Protein AF-A0A357NCH7-F1 (afdb_monomer_lite)

pLDDT: mean 93.64, std 6.01, range [51.62, 97.94]

Radius of gyration: 16.96 Å; chains: 1; bounding box: 42×22×46 Å

Secondary structure (DSSP, 8-state):
-----HHHHHHHHHHHHHHHHTS-HHHHHHHHHHHHHHHHHHHHHHHHHHTTHHHHHHHHHHHHHHHHHTHHHHHHHHHHT---HHHHHHH--

Foldseek 3Di:
DDDDDPVVVLVVLQVVQVVVVPDDPVLLVVLAVLLVVLLVVLQVVLVVQLPPCCVPPNDVVNNVRSVVSNCRSVVVCVVVVGDDPVSNVVRHD

Sequence (93 aa):
MGLNSPAQMVCIACNGGKAKGNLSVIQLFLRGIMAGIYIAVGAGFCTIVKTGTATFLGAGINNLLGAAVFPIGLIAIVLTGMELFTGNAMLLP

Structure (mmCIF, N/CA/C/O backbone):
data_AF-A0A357NCH7-F1
#
_entry.id   AF-A0A357NCH7-F1
#
loop_
_atom_site.group_PDB
_atom_site.id
_atom_site.type_symbol
_atom_site.label_atom_id
_atom_site.label_alt_id
_atom_site.label_comp_id
_atom_site.label_asym_id
_atom_site.label_entity_id
_atom_site.label_seq_id
_atom_site.pdbx_PDB_ins_code
_atom_site.Cartn_x
_atom_site.Cartn_y
_atom_site.Cartn_z
_atom_site.occupancy
_atom_site.B_iso_or_equiv
_atom_site.auth_seq_id
_atom_site.auth_comp_id
_atom_site.auth_asym_id
_atom_site.auth_atom_id
_atom_site.pdbx_PDB_model_num
ATOM 1 N N . MET A 1 1 ? 5.308 15.203 15.502 1.00 51.62 1 MET A N 1
ATOM 2 C CA . MET A 1 1 ? 4.848 13.827 15.784 1.00 51.62 1 MET A CA 1
ATOM 3 C C . MET A 1 1 ? 6.069 13.057 16.261 1.00 51.62 1 MET A C 1
ATOM 5 O O . MET A 1 1 ? 6.954 12.808 15.457 1.00 51.62 1 MET A O 1
ATOM 9 N N . GLY A 1 2 ? 6.215 12.880 17.576 1.00 76.00 2 GLY A N 1
ATOM 10 C CA . GLY A 1 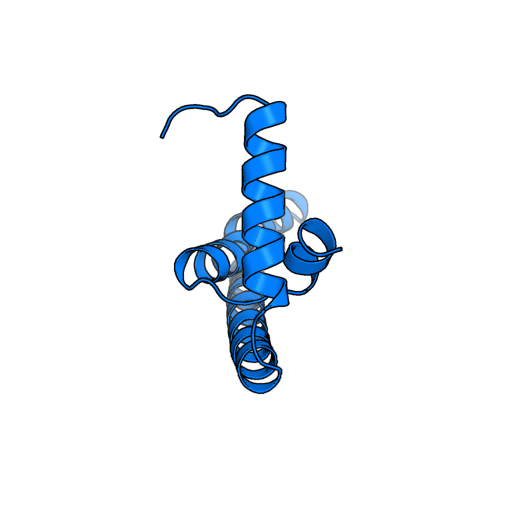2 ? 7.392 12.223 18.155 1.00 76.00 2 GLY A CA 1
ATOM 11 C C . GLY A 1 2 ? 7.366 10.717 17.904 1.00 76.00 2 GLY A C 1
ATOM 12 O O . GLY A 1 2 ? 6.302 10.152 17.653 1.00 76.00 2 GLY A O 1
ATOM 13 N N . LEU A 1 3 ? 8.532 10.075 17.966 1.00 84.56 3 LEU A N 1
ATOM 14 C CA . LEU A 1 3 ? 8.622 8.618 17.984 1.00 84.56 3 LEU A CA 1
ATOM 15 C C . LEU A 1 3 ? 7.866 8.106 19.217 1.00 84.56 3 LEU A C 1
ATOM 17 O O . LEU A 1 3 ? 8.264 8.375 20.348 1.00 84.56 3 LEU A O 1
ATOM 21 N N . ASN A 1 4 ? 6.751 7.414 18.994 1.00 90.88 4 ASN A N 1
ATOM 22 C CA . ASN A 1 4 ? 5.973 6.804 20.066 1.00 90.88 4 ASN A CA 1
ATOM 23 C C . ASN A 1 4 ? 6.724 5.587 20.613 1.00 90.88 4 ASN A C 1
ATOM 25 O O . ASN A 1 4 ? 7.347 4.841 19.853 1.00 90.88 4 ASN A O 1
ATOM 29 N N . SER A 1 5 ? 6.625 5.347 21.921 1.00 95.19 5 SER A N 1
ATOM 30 C CA . SER A 1 5 ? 7.154 4.113 22.503 1.00 95.19 5 SER A CA 1
ATOM 31 C C . SER A 1 5 ? 6.418 2.892 21.928 1.00 95.19 5 SER A C 1
ATOM 33 O O . SER A 1 5 ? 5.259 3.014 21.514 1.00 95.19 5 SER A O 1
ATOM 35 N N . PRO A 1 6 ? 7.030 1.692 21.929 1.00 93.38 6 PRO A N 1
ATOM 36 C CA . PRO A 1 6 ? 6.350 0.479 21.475 1.00 93.38 6 PRO A CA 1
ATOM 37 C C . PRO A 1 6 ? 4.987 0.266 22.152 1.00 93.38 6 PRO A C 1
ATOM 39 O O . PRO A 1 6 ? 4.008 -0.056 21.484 1.00 93.38 6 PRO A O 1
ATOM 42 N N . ALA A 1 7 ? 4.887 0.551 23.455 1.00 93.50 7 ALA A N 1
ATOM 43 C CA . ALA A 1 7 ? 3.630 0.472 24.199 1.00 93.50 7 ALA A CA 1
ATOM 44 C C . ALA A 1 7 ? 2.570 1.467 23.6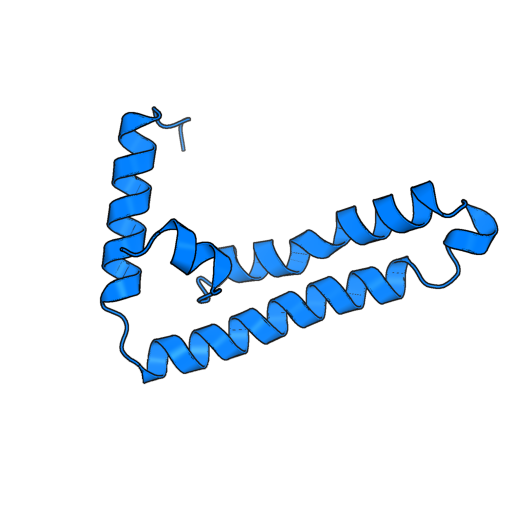84 1.00 93.50 7 ALA A C 1
ATOM 46 O O . ALA A 1 7 ? 1.399 1.117 23.536 1.00 93.50 7 ALA A O 1
ATOM 47 N N . GLN A 1 8 ? 2.974 2.699 23.362 1.00 94.62 8 GLN A N 1
ATOM 48 C CA . GLN A 1 8 ? 2.077 3.701 22.781 1.00 94.62 8 GLN A CA 1
ATOM 49 C C . GLN A 1 8 ? 1.642 3.318 21.359 1.00 94.62 8 GLN A C 1
ATOM 51 O O . GLN A 1 8 ? 0.471 3.482 21.021 1.00 94.62 8 GLN A O 1
ATOM 56 N N . MET A 1 9 ? 2.543 2.760 20.543 1.00 93.62 9 MET A N 1
ATOM 57 C CA . MET A 1 9 ? 2.224 2.312 19.183 1.00 93.62 9 MET A CA 1
ATOM 58 C C . MET A 1 9 ? 1.177 1.202 19.161 1.00 93.62 9 MET A C 1
ATOM 60 O O . MET A 1 9 ? 0.274 1.252 18.330 1.00 93.62 9 MET A O 1
ATOM 64 N N . VAL A 1 10 ? 1.248 0.247 20.092 1.00 93.12 10 VAL A N 1
ATOM 65 C CA . VAL A 1 10 ? 0.219 -0.796 20.230 1.00 93.12 10 VAL A CA 1
ATOM 66 C C . VAL A 1 10 ? -1.144 -0.176 20.538 1.00 93.12 10 VAL A C 1
ATOM 68 O O . VAL A 1 10 ? -2.138 -0.536 19.914 1.00 93.12 10 VAL A O 1
ATOM 71 N N . CYS A 1 11 ? -1.204 0.808 21.440 1.00 92.50 11 CYS A N 1
ATOM 72 C CA . CYS A 1 11 ? -2.453 1.504 21.754 1.00 92.50 11 CYS A CA 1
ATOM 73 C C . CYS A 1 11 ? -3.029 2.237 20.527 1.00 92.50 11 CYS A C 1
ATOM 75 O O . CYS A 1 11 ? -4.220 2.127 20.233 1.00 92.50 11 CYS A O 1
ATOM 77 N N . ILE A 1 12 ? -2.176 2.927 19.762 1.00 93.44 12 ILE A N 1
ATOM 78 C CA . ILE A 1 12 ? -2.564 3.605 18.517 1.00 93.44 12 ILE A CA 1
ATOM 79 C C . ILE A 1 12 ? -3.083 2.596 17.483 1.00 93.44 12 ILE A C 1
ATOM 81 O O . ILE A 1 12 ? -4.136 2.824 16.888 1.00 93.44 12 ILE A O 1
ATOM 85 N N . ALA A 1 13 ? -2.386 1.471 17.301 1.00 93.31 13 ALA A N 1
ATOM 86 C CA . ALA A 1 13 ? -2.785 0.406 16.387 1.00 93.31 13 ALA A CA 1
ATOM 87 C C . ALA A 1 13 ? -4.147 -0.193 16.773 1.00 93.31 13 ALA A C 1
ATOM 89 O O . ALA A 1 13 ? -5.035 -0.269 15.927 1.00 93.31 13 ALA A O 1
ATOM 90 N N . CYS A 1 14 ? -4.359 -0.512 18.054 1.00 93.00 14 CYS A N 1
ATOM 91 C CA . CYS A 1 14 ? -5.641 -1.002 18.568 1.00 93.00 14 CYS A CA 1
ATOM 92 C C . CYS A 1 14 ? -6.783 -0.003 18.345 1.00 93.00 14 CYS A C 1
ATOM 94 O O . CYS A 1 14 ? -7.886 -0.396 17.970 1.00 93.00 14 CYS A O 1
ATOM 96 N N . ASN A 1 15 ? -6.542 1.293 18.559 1.00 93.62 15 ASN A N 1
ATOM 97 C CA . ASN A 1 15 ? -7.552 2.323 18.312 1.00 93.62 15 ASN A CA 1
ATOM 98 C C . ASN A 1 15 ? -7.881 2.446 16.815 1.00 93.62 15 ASN A C 1
ATOM 100 O O . ASN A 1 15 ? -9.053 2.567 16.457 1.00 93.62 15 ASN A O 1
ATOM 104 N N . GLY A 1 16 ? -6.872 2.341 15.944 1.00 92.75 16 GLY A N 1
ATOM 105 C CA . GLY A 1 16 ? -7.063 2.267 14.494 1.00 92.75 16 GLY A CA 1
ATOM 106 C C . GLY A 1 16 ? -7.871 1.036 14.070 1.00 92.75 16 GLY A C 1
ATOM 107 O O . GLY A 1 16 ? -8.804 1.157 13.279 1.00 92.75 16 GLY A O 1
ATOM 108 N N . GLY A 1 17 ? -7.575 -0.127 14.655 1.00 93.25 17 GLY A N 1
ATOM 109 C CA . GLY A 1 17 ? -8.337 -1.362 14.476 1.00 93.25 17 GLY A CA 1
ATOM 110 C C . GLY A 1 17 ? -9.800 -1.210 14.881 1.00 93.25 17 GLY A C 1
ATOM 111 O O . GLY A 1 17 ? -10.695 -1.459 14.080 1.00 93.25 17 GLY A O 1
ATOM 112 N N . LYS A 1 18 ? -10.072 -0.701 16.088 1.00 94.75 18 LYS A N 1
ATOM 113 C CA . LYS A 1 18 ? -11.444 -0.435 16.556 1.00 94.75 18 LYS A CA 1
ATOM 114 C C . LYS A 1 18 ? -12.217 0.482 15.606 1.00 94.75 18 LYS A C 1
ATOM 116 O O . LYS A 1 18 ? -13.386 0.225 15.339 1.00 94.75 18 LYS A O 1
ATOM 121 N N . ALA A 1 19 ? -11.590 1.539 15.087 1.00 92.19 19 ALA A N 1
ATOM 122 C CA . ALA A 1 19 ? -12.242 2.439 14.135 1.00 92.19 19 ALA A CA 1
ATOM 123 C C . ALA A 1 19 ? -12.610 1.718 12.827 1.00 92.19 19 ALA A C 1
ATOM 125 O O . ALA A 1 19 ? -13.734 1.849 12.346 1.00 92.19 19 ALA A O 1
ATOM 126 N N . LYS A 1 20 ? -11.693 0.905 12.292 1.00 91.69 20 LYS A N 1
ATOM 127 C CA . LYS A 1 20 ? -11.914 0.100 11.082 1.00 91.69 20 LYS A CA 1
ATOM 128 C C . LYS A 1 20 ? -12.991 -0.972 11.272 1.00 91.69 20 LYS A C 1
ATOM 130 O O . LYS A 1 20 ? -13.801 -1.180 10.375 1.00 91.69 20 LYS A O 1
ATOM 135 N N . GLY A 1 21 ? -13.043 -1.606 12.444 1.00 93.00 21 GLY A N 1
ATOM 136 C CA . GLY A 1 21 ? -14.008 -2.665 12.763 1.00 93.00 21 GLY A CA 1
ATOM 137 C C . GLY A 1 21 ? -15.453 -2.176 12.894 1.00 93.00 21 GLY A C 1
ATOM 138 O O . GLY A 1 21 ? -16.376 -2.976 12.804 1.00 93.00 21 GLY A O 1
ATOM 139 N N . ASN A 1 22 ? -15.655 -0.867 13.067 1.00 94.12 22 ASN A N 1
ATOM 140 C CA . ASN A 1 22 ? -16.977 -0.239 13.142 1.00 94.12 22 ASN A CA 1
ATOM 141 C C . ASN A 1 22 ? -17.478 0.306 11.791 1.00 94.12 22 ASN A C 1
ATOM 143 O O . ASN A 1 22 ? -18.551 0.908 11.734 1.00 94.12 22 ASN A O 1
ATOM 147 N N . LEU A 1 23 ? -16.718 0.141 10.702 1.00 93.69 23 LEU A N 1
ATOM 148 C CA . LEU A 1 23 ? -17.161 0.552 9.370 1.00 93.69 23 LEU A CA 1
ATOM 149 C C . LEU A 1 23 ? -18.339 -0.313 8.901 1.00 93.69 23 LEU A C 1
ATOM 151 O O . LEU A 1 23 ? -18.367 -1.525 9.114 1.00 93.69 23 LEU A O 1
ATOM 155 N N . SER A 1 24 ? -19.300 0.297 8.204 1.00 96.56 24 SER A N 1
ATOM 156 C CA . SER A 1 24 ? -20.388 -0.469 7.590 1.00 96.56 24 SER A CA 1
ATOM 157 C C . SER A 1 24 ? -19.874 -1.312 6.418 1.00 96.56 24 SER A C 1
ATOM 159 O O . SER A 1 24 ? -18.890 -0.962 5.762 1.00 96.56 24 SER A O 1
ATOM 161 N N . VAL A 1 25 ? -20.575 -2.403 6.095 1.00 94.62 25 VAL A N 1
ATOM 162 C CA . VAL A 1 25 ? -20.198 -3.307 4.990 1.00 94.62 25 VAL A CA 1
ATOM 163 C C . VAL A 1 25 ? -20.053 -2.556 3.660 1.00 94.62 25 VAL A C 1
ATOM 165 O O . VAL A 1 25 ? -19.116 -2.802 2.906 1.00 94.62 25 VAL A O 1
ATOM 168 N N . ILE A 1 26 ? -20.935 -1.589 3.391 1.00 96.19 26 ILE A N 1
ATOM 169 C CA . ILE A 1 26 ? -20.895 -0.771 2.169 1.00 96.19 26 ILE A CA 1
ATOM 170 C C . ILE A 1 26 ? -19.644 0.118 2.143 1.00 96.19 26 ILE A C 1
ATOM 172 O O . ILE A 1 26 ? -18.989 0.237 1.107 1.00 96.19 26 ILE A O 1
ATOM 176 N N . GLN A 1 27 ? -19.279 0.722 3.279 1.00 95.06 27 GLN A N 1
ATOM 177 C CA . GLN A 1 27 ? -18.066 1.537 3.381 1.00 95.06 27 GLN A CA 1
ATOM 178 C C . GLN A 1 27 ? -16.812 0.686 3.188 1.00 95.06 27 GLN A C 1
ATOM 180 O O . GLN A 1 27 ? -15.931 1.083 2.429 1.00 95.06 27 GLN A O 1
ATOM 185 N N . LEU A 1 28 ? -16.747 -0.485 3.827 1.00 94.56 28 LEU A N 1
ATOM 186 C CA . LEU A 1 28 ? -15.655 -1.446 3.657 1.00 94.56 28 LEU A CA 1
ATOM 187 C C . LEU A 1 28 ? -15.511 -1.886 2.199 1.00 94.56 28 LEU A C 1
ATOM 189 O O . LEU A 1 28 ? -14.403 -1.886 1.672 1.00 94.56 28 LEU A O 1
ATOM 193 N N . PHE A 1 29 ? -16.621 -2.193 1.527 1.00 96.19 29 PHE A N 1
ATOM 194 C CA . PHE A 1 29 ? -16.617 -2.616 0.130 1.00 96.19 29 PHE A CA 1
ATOM 195 C C . PHE A 1 29 ? -16.083 -1.525 -0.810 1.00 96.19 29 PHE A C 1
ATOM 197 O O . PHE A 1 29 ? -15.154 -1.769 -1.581 1.00 96.19 29 PHE A O 1
ATOM 204 N N . LEU A 1 30 ? -16.608 -0.298 -0.710 1.00 96.88 30 LEU A N 1
ATOM 205 C CA . LEU A 1 30 ? -16.164 0.823 -1.547 1.00 96.88 30 LEU A CA 1
ATOM 206 C C . LEU A 1 30 ? -14.702 1.196 -1.277 1.00 96.88 30 LEU A C 1
ATOM 208 O O . LEU A 1 30 ? -13.926 1.391 -2.214 1.00 96.88 30 LEU A O 1
ATOM 212 N N . ARG A 1 31 ? -14.304 1.248 -0.001 1.00 96.75 31 ARG A N 1
ATOM 213 C CA . ARG A 1 31 ? -12.920 1.525 0.404 1.00 96.75 31 ARG A CA 1
ATOM 214 C C . ARG A 1 31 ? -11.965 0.418 -0.050 1.00 96.75 31 ARG A C 1
ATOM 216 O O . ARG A 1 31 ? -10.841 0.729 -0.434 1.00 96.75 31 ARG A O 1
ATOM 223 N N . GLY A 1 32 ? -12.416 -0.836 -0.059 1.00 96.56 32 GLY A N 1
ATOM 224 C CA . GLY A 1 32 ? -11.672 -1.983 -0.579 1.00 96.56 32 GLY A CA 1
ATOM 225 C C . GLY A 1 32 ? -11.435 -1.908 -2.087 1.00 96.56 32 GLY A C 1
ATOM 226 O O . GLY A 1 32 ? -10.309 -2.109 -2.542 1.00 96.56 32 GLY A O 1
ATOM 227 N N . ILE A 1 33 ? -12.457 -1.537 -2.868 1.00 97.88 33 ILE A N 1
ATOM 228 C CA . ILE A 1 33 ? -12.309 -1.322 -4.318 1.00 97.88 33 ILE A CA 1
ATOM 229 C C . ILE A 1 33 ? -11.307 -0.197 -4.591 1.00 97.88 33 ILE A C 1
ATOM 231 O O . ILE A 1 33 ? -10.390 -0.373 -5.392 1.00 97.88 33 ILE A O 1
ATOM 235 N N . MET A 1 34 ? -11.441 0.942 -3.905 1.00 97.44 34 MET A N 1
ATOM 236 C CA . MET A 1 34 ? -10.512 2.068 -4.056 1.00 97.44 34 MET A CA 1
ATOM 237 C C . MET A 1 34 ? -9.074 1.681 -3.692 1.00 97.44 34 MET A C 1
ATOM 239 O O . MET A 1 34 ? -8.148 2.008 -4.434 1.00 97.44 34 MET A O 1
ATOM 243 N N . ALA A 1 35 ? -8.877 0.928 -2.604 1.00 97.50 35 ALA A N 1
ATOM 244 C CA . ALA A 1 35 ? -7.563 0.398 -2.249 1.00 97.50 35 ALA A CA 1
ATOM 245 C C . ALA A 1 35 ? -6.988 -0.494 -3.361 1.00 97.50 35 ALA A C 1
ATOM 247 O O . ALA A 1 35 ? -5.819 -0.350 -3.718 1.00 97.50 35 ALA A O 1
ATOM 248 N N . GLY A 1 36 ? -7.808 -1.364 -3.958 1.00 97.50 36 GLY A N 1
ATOM 249 C CA . GLY A 1 36 ? -7.411 -2.196 -5.096 1.00 97.50 36 GLY A CA 1
ATOM 250 C C . GLY A 1 36 ? -6.946 -1.377 -6.302 1.00 97.50 36 GLY A C 1
ATOM 251 O O . GLY A 1 36 ? -5.903 -1.681 -6.881 1.00 97.50 36 GLY A O 1
ATOM 252 N N . ILE A 1 37 ? -7.657 -0.296 -6.638 1.00 97.94 37 ILE A N 1
ATOM 253 C CA . ILE A 1 37 ? -7.264 0.620 -7.720 1.00 97.94 37 ILE A CA 1
ATOM 254 C C . ILE A 1 37 ? -5.899 1.252 -7.428 1.00 97.94 37 ILE A C 1
ATOM 256 O O . ILE A 1 37 ? -5.036 1.278 -8.303 1.00 97.94 37 ILE A O 1
ATOM 260 N N . TYR A 1 38 ? -5.653 1.714 -6.201 1.00 97.62 38 TYR A N 1
ATOM 261 C CA . TYR A 1 38 ? -4.364 2.315 -5.846 1.00 97.62 38 TYR A CA 1
ATOM 262 C C . TYR A 1 38 ? -3.202 1.317 -5.890 1.00 97.62 38 TYR A C 1
ATOM 264 O O . TYR A 1 38 ? -2.123 1.660 -6.379 1.00 97.62 38 TYR A O 1
ATOM 272 N N . ILE A 1 39 ? -3.414 0.067 -5.464 1.00 97.81 39 ILE A N 1
ATOM 273 C CA . ILE A 1 39 ? -2.407 -0.991 -5.640 1.00 97.81 39 ILE A CA 1
ATOM 274 C C . ILE A 1 39 ? -2.167 -1.281 -7.124 1.00 97.81 39 ILE A C 1
ATOM 276 O O . ILE A 1 39 ? -1.012 -1.409 -7.532 1.00 97.81 39 ILE A O 1
ATOM 280 N N . ALA A 1 40 ? -3.220 -1.336 -7.944 1.00 97.69 40 ALA A N 1
ATOM 281 C CA . ALA A 1 40 ? -3.093 -1.551 -9.383 1.00 97.69 40 ALA A CA 1
ATOM 282 C C . ALA A 1 40 ? -2.290 -0.431 -10.063 1.00 97.69 40 ALA A C 1
ATOM 284 O O . ALA A 1 40 ? -1.460 -0.714 -10.921 1.00 97.69 40 ALA A O 1
ATOM 285 N N . VAL A 1 41 ? -2.463 0.823 -9.635 1.00 96.75 41 VAL A N 1
ATOM 286 C CA . VAL A 1 41 ? -1.648 1.957 -10.100 1.00 96.75 41 VAL A CA 1
ATOM 287 C C . VAL A 1 41 ? -0.171 1.773 -9.727 1.00 96.75 41 VAL A C 1
ATOM 289 O O . VAL A 1 41 ? 0.695 1.896 -10.592 1.00 96.75 41 VAL A O 1
ATOM 292 N N . GLY A 1 42 ? 0.135 1.415 -8.474 1.00 96.25 42 GLY A N 1
ATOM 293 C CA . GLY A 1 42 ? 1.512 1.129 -8.043 1.00 96.25 42 GLY A CA 1
ATOM 294 C C . GLY A 1 42 ? 2.156 -0.030 -8.819 1.00 96.25 42 GLY A C 1
ATOM 295 O O . GLY A 1 42 ? 3.312 0.058 -9.238 1.00 96.25 42 GLY A O 1
ATOM 296 N N . ALA A 1 43 ? 1.393 -1.095 -9.078 1.00 96.75 43 ALA A N 1
ATOM 297 C CA . ALA A 1 43 ? 1.826 -2.217 -9.907 1.00 96.75 43 ALA A CA 1
ATOM 298 C C . ALA A 1 43 ? 2.037 -1.807 -11.376 1.00 96.75 43 ALA A C 1
ATOM 300 O O . ALA A 1 43 ? 3.042 -2.184 -11.975 1.00 96.75 43 ALA A O 1
ATOM 301 N N . GLY A 1 44 ? 1.146 -0.985 -11.935 1.00 96.94 44 GLY A N 1
ATOM 302 C CA . GLY A 1 44 ? 1.265 -0.452 -13.291 1.00 96.94 44 GLY A CA 1
ATOM 303 C C . GLY A 1 44 ? 2.544 0.362 -13.483 1.00 96.94 44 GLY A C 1
ATOM 304 O O . GLY A 1 44 ? 3.266 0.152 -14.456 1.00 96.94 44 GLY A O 1
ATOM 305 N N . PHE A 1 45 ? 2.897 1.218 -12.519 1.00 95.00 45 PHE A N 1
ATOM 306 C CA . PHE A 1 45 ? 4.172 1.936 -12.556 1.00 95.00 45 PHE A CA 1
ATOM 307 C C . PHE A 1 45 ? 5.383 1.001 -12.494 1.00 95.00 45 PHE A C 1
ATOM 309 O O . PHE A 1 45 ? 6.343 1.206 -13.236 1.00 95.00 45 PHE A O 1
ATOM 316 N N . CYS A 1 46 ? 5.334 -0.049 -11.668 1.00 95.50 46 CYS A N 1
ATOM 317 C CA . CYS A 1 46 ? 6.379 -1.072 -11.635 1.00 95.50 46 CYS A CA 1
ATOM 318 C C . CYS A 1 46 ? 6.560 -1.728 -13.016 1.00 95.50 46 CYS A C 1
ATOM 320 O O . CYS A 1 46 ? 7.689 -1.874 -13.482 1.00 95.50 46 CYS A O 1
ATOM 322 N N . THR A 1 47 ? 5.470 -2.052 -13.718 1.00 94.75 47 THR A N 1
ATOM 323 C CA . THR A 1 47 ? 5.529 -2.598 -15.084 1.00 94.75 47 THR A CA 1
ATOM 324 C C . THR A 1 47 ? 6.139 -1.608 -16.077 1.00 94.75 47 THR A C 1
ATOM 326 O O . THR A 1 47 ? 7.018 -1.988 -16.852 1.00 94.75 47 THR A O 1
ATOM 329 N N . ILE A 1 48 ? 5.728 -0.337 -16.035 1.00 95.44 48 ILE A N 1
ATOM 330 C CA . ILE A 1 48 ? 6.233 0.704 -16.944 1.00 95.44 48 ILE A CA 1
ATOM 331 C C . ILE A 1 48 ? 7.738 0.906 -16.746 1.00 95.44 48 ILE A C 1
ATOM 333 O O . ILE A 1 48 ? 8.499 0.827 -17.705 1.00 95.44 48 ILE A O 1
ATOM 337 N N . VAL A 1 49 ? 8.188 1.088 -15.504 1.00 93.81 49 VAL A N 1
ATOM 338 C CA . VAL A 1 49 ? 9.606 1.329 -15.182 1.00 93.81 49 VAL A CA 1
ATOM 339 C C . VAL A 1 49 ? 10.484 0.123 -15.511 1.00 93.81 49 VAL A C 1
ATOM 341 O O . VAL A 1 49 ? 11.647 0.277 -15.879 1.00 93.81 49 VAL A O 1
ATOM 344 N N . LYS A 1 50 ? 9.938 -1.091 -15.414 1.00 94.00 50 LYS A N 1
ATOM 345 C CA . LYS A 1 50 ? 10.662 -2.315 -15.771 1.00 94.00 50 LYS A CA 1
ATOM 346 C C . LYS A 1 50 ? 10.746 -2.573 -17.276 1.00 94.00 50 LYS A C 1
ATOM 348 O O . LYS A 1 50 ? 11.503 -3.445 -17.709 1.00 94.00 50 LYS A O 1
ATOM 353 N N . THR A 1 51 ? 9.976 -1.854 -18.088 1.00 93.81 51 THR A N 1
ATOM 354 C CA . THR A 1 51 ? 9.935 -2.075 -19.535 1.00 93.81 51 THR A CA 1
ATOM 355 C C . THR A 1 51 ? 11.231 -1.585 -20.179 1.00 93.81 51 THR A C 1
ATOM 357 O O . THR A 1 51 ? 11.551 -0.404 -20.141 1.00 93.81 51 THR A O 1
ATOM 360 N N . GLY A 1 52 ? 12.005 -2.507 -20.758 1.00 86.19 52 GLY A N 1
ATOM 361 C CA . GLY A 1 52 ? 13.272 -2.211 -21.441 1.00 86.19 52 GLY A CA 1
ATOM 362 C C . GLY A 1 52 ? 14.481 -2.014 -20.518 1.00 86.19 52 GLY A C 1
ATOM 363 O O . GLY A 1 52 ? 15.613 -2.141 -20.968 1.00 86.19 52 GLY A O 1
ATOM 364 N N . THR A 1 53 ? 14.278 -1.790 -19.220 1.00 89.81 53 THR A N 1
ATOM 365 C CA . THR A 1 53 ? 15.360 -1.481 -18.270 1.00 89.81 53 THR A CA 1
ATOM 366 C C . THR A 1 53 ? 16.309 -2.658 -18.022 1.00 89.81 53 THR A C 1
ATOM 368 O O . THR A 1 53 ? 17.520 -2.469 -17.898 1.00 89.81 53 THR A O 1
ATOM 371 N N . ALA A 1 54 ? 15.791 -3.891 -18.013 1.00 89.25 54 ALA A N 1
ATOM 372 C CA . ALA A 1 54 ? 16.607 -5.095 -17.828 1.00 89.25 54 ALA A CA 1
ATOM 373 C C . ALA A 1 54 ? 17.678 -5.276 -18.916 1.00 89.25 54 ALA A C 1
ATOM 375 O O . ALA A 1 54 ? 18.756 -5.791 -18.625 1.00 89.25 54 ALA A O 1
ATOM 376 N N . THR A 1 55 ? 17.396 -4.842 -20.145 1.00 90.94 55 THR A N 1
ATOM 377 C CA . THR A 1 55 ? 18.281 -5.011 -21.303 1.00 90.94 55 THR A CA 1
ATOM 378 C C . THR A 1 55 ? 19.520 -4.118 -21.227 1.00 90.94 55 THR A C 1
ATOM 380 O O . THR A 1 55 ? 20.570 -4.498 -21.731 1.00 90.94 55 THR A O 1
ATOM 383 N N . PHE A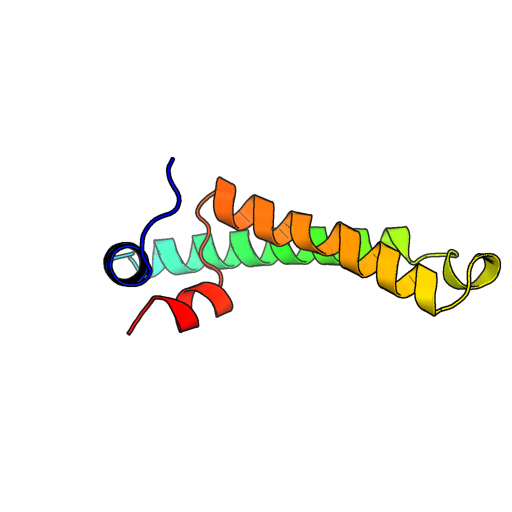 1 56 ? 19.409 -2.952 -20.583 1.00 91.44 56 PHE A N 1
ATOM 384 C CA . PHE A 1 56 ? 20.497 -1.972 -20.478 1.00 91.44 56 PHE A CA 1
ATOM 385 C C . PHE A 1 56 ? 21.222 -2.019 -19.129 1.00 91.44 56 PHE A C 1
ATOM 387 O O . PHE A 1 56 ? 22.425 -1.789 -19.076 1.00 91.44 56 PHE A O 1
ATOM 394 N N . LEU A 1 57 ? 20.499 -2.300 -18.039 1.00 92.44 57 LEU A N 1
ATOM 395 C CA . LEU A 1 57 ? 21.013 -2.184 -16.665 1.00 92.44 57 LEU A CA 1
ATOM 396 C C . LEU A 1 57 ? 21.046 -3.518 -15.900 1.00 92.44 57 LEU A C 1
ATOM 398 O O . LEU A 1 57 ? 21.466 -3.565 -14.744 1.00 92.44 57 LEU A O 1
ATOM 402 N N . GLY A 1 58 ? 20.601 -4.609 -16.525 1.00 93.69 58 GLY A N 1
ATOM 403 C CA . GLY A 1 58 ? 20.539 -5.934 -15.915 1.00 93.69 58 GLY A CA 1
ATOM 404 C C . GLY A 1 58 ? 19.325 -6.151 -15.002 1.00 93.69 58 GLY A C 1
ATOM 405 O O . GLY A 1 58 ? 18.615 -5.230 -14.589 1.00 93.69 58 GLY A O 1
ATOM 406 N N . ALA A 1 59 ? 19.072 -7.420 -14.670 1.00 92.69 59 ALA A N 1
ATOM 407 C CA . ALA A 1 59 ? 17.875 -7.839 -13.935 1.00 92.69 59 ALA A CA 1
ATOM 408 C C . ALA A 1 59 ? 17.800 -7.291 -12.495 1.00 92.69 59 ALA A C 1
ATOM 410 O O . ALA A 1 59 ? 16.705 -7.020 -11.997 1.00 92.69 59 ALA A O 1
ATOM 411 N N . GLY A 1 60 ? 18.949 -7.106 -11.834 1.00 94.25 60 GLY A N 1
ATOM 412 C CA . GLY A 1 60 ? 19.014 -6.589 -10.463 1.00 94.25 60 GLY A CA 1
ATOM 413 C C . GLY A 1 60 ? 18.490 -5.156 -10.361 1.00 94.25 60 GLY A C 1
ATOM 414 O O . GLY A 1 60 ? 17.554 -4.892 -9.607 1.00 94.25 60 GLY A O 1
ATOM 415 N N . ILE A 1 61 ? 19.030 -4.252 -11.185 1.00 95.56 61 ILE A N 1
ATOM 416 C CA . ILE A 1 61 ? 18.608 -2.845 -11.229 1.00 95.56 61 ILE A CA 1
ATOM 417 C C . ILE A 1 61 ? 17.159 -2.719 -11.700 1.00 95.56 61 ILE A C 1
ATOM 419 O O . ILE A 1 61 ? 16.393 -1.945 -11.131 1.00 95.56 61 ILE A O 1
ATOM 423 N N . ASN A 1 62 ? 16.744 -3.537 -12.668 1.00 95.62 62 ASN A N 1
ATOM 424 C CA . ASN A 1 62 ? 15.357 -3.588 -13.121 1.00 95.62 62 ASN A CA 1
ATOM 425 C C . ASN A 1 62 ? 14.367 -3.862 -11.971 1.00 95.62 62 ASN A C 1
ATOM 427 O O . ASN A 1 62 ? 13.362 -3.169 -11.821 1.00 95.62 62 ASN A O 1
ATOM 431 N N . ASN A 1 63 ? 14.655 -4.859 -11.130 1.00 95.19 63 ASN A N 1
ATOM 432 C CA . ASN A 1 63 ? 13.801 -5.180 -9.987 1.00 95.19 63 ASN A CA 1
ATOM 433 C C . ASN A 1 63 ? 13.881 -4.127 -8.878 1.00 95.19 63 ASN A C 1
ATOM 435 O O . ASN A 1 63 ? 12.847 -3.819 -8.289 1.00 95.19 63 ASN A O 1
ATOM 439 N N . LEU A 1 64 ? 15.062 -3.550 -8.627 1.00 96.12 64 LEU A N 1
ATOM 440 C CA . LEU A 1 64 ? 15.228 -2.464 -7.658 1.00 96.12 64 LEU A CA 1
ATOM 441 C C . LEU A 1 64 ? 14.368 -1.250 -8.030 1.00 96.12 64 LEU A C 1
ATOM 443 O O . LEU A 1 64 ? 13.645 -0.732 -7.185 1.00 96.12 64 LEU A O 1
ATOM 447 N N . LEU A 1 65 ? 14.400 -0.835 -9.297 1.00 95.25 65 LEU A N 1
ATOM 448 C CA . LEU A 1 65 ? 13.619 0.300 -9.787 1.00 95.25 65 LEU A CA 1
ATOM 449 C C . LEU A 1 65 ? 12.113 0.032 -9.718 1.00 95.25 65 LEU A C 1
ATOM 451 O O . LEU A 1 65 ? 11.363 0.874 -9.231 1.00 95.25 65 LEU A O 1
ATOM 455 N N . GLY A 1 66 ? 11.661 -1.156 -10.127 1.00 95.38 66 GLY A N 1
ATOM 456 C CA . GLY A 1 66 ? 10.251 -1.531 -9.989 1.00 95.38 66 GLY A CA 1
ATOM 457 C C . GLY A 1 66 ? 9.780 -1.543 -8.527 1.00 95.38 66 GLY A C 1
ATOM 458 O O . GLY A 1 66 ? 8.722 -1.000 -8.206 1.00 95.38 66 GLY A O 1
ATOM 459 N N . ALA A 1 67 ? 10.588 -2.110 -7.626 1.00 95.38 67 ALA A N 1
ATOM 460 C CA . ALA A 1 67 ? 10.287 -2.168 -6.197 1.00 95.38 67 ALA A CA 1
ATOM 461 C C . ALA A 1 67 ? 10.319 -0.789 -5.520 1.00 95.38 67 ALA A C 1
ATOM 463 O O . ALA A 1 67 ? 9.556 -0.563 -4.587 1.00 95.38 67 ALA A O 1
ATOM 464 N N . ALA A 1 68 ? 11.154 0.140 -5.992 1.00 96.06 68 ALA A N 1
ATOM 465 C CA . ALA A 1 68 ? 11.225 1.501 -5.462 1.00 96.06 68 ALA A CA 1
ATOM 466 C C . ALA A 1 68 ? 9.964 2.328 -5.766 1.00 96.06 68 ALA A C 1
ATOM 468 O O . ALA A 1 68 ? 9.608 3.211 -4.988 1.00 96.06 68 ALA A O 1
ATOM 469 N N . VAL A 1 69 ? 9.276 2.041 -6.876 1.00 95.81 69 VAL A N 1
ATOM 470 C CA . VAL A 1 69 ? 8.116 2.821 -7.344 1.00 95.81 69 VAL A CA 1
ATOM 471 C C . VAL A 1 69 ? 6.779 2.219 -6.892 1.00 95.81 69 VAL A C 1
ATOM 473 O O . VAL A 1 69 ? 5.812 2.949 -6.676 1.00 95.81 69 VAL A O 1
ATOM 476 N N . PHE A 1 70 ? 6.717 0.906 -6.656 1.00 96.19 70 PHE A N 1
ATOM 477 C CA . PHE A 1 70 ? 5.517 0.231 -6.143 1.00 96.19 70 PHE A CA 1
ATOM 478 C C . PHE A 1 70 ? 4.870 0.880 -4.888 1.00 96.19 70 PHE A C 1
ATOM 480 O O . PHE A 1 70 ? 3.637 0.972 -4.852 1.00 96.19 70 PHE A O 1
ATOM 487 N N . PRO A 1 71 ? 5.624 1.384 -3.881 1.00 96.88 71 PRO A N 1
ATOM 488 C CA . PRO A 1 71 ? 5.061 1.955 -2.655 1.00 96.88 71 PRO A CA 1
ATOM 489 C C . PRO A 1 71 ? 4.133 3.154 -2.858 1.00 96.88 71 PRO A C 1
ATOM 491 O O . PRO A 1 71 ? 3.373 3.472 -1.947 1.00 96.88 71 PRO A O 1
ATOM 494 N N . ILE A 1 72 ? 4.130 3.793 -4.034 1.00 96.56 72 ILE A N 1
ATOM 495 C CA . ILE A 1 72 ? 3.197 4.883 -4.361 1.00 96.56 72 ILE A CA 1
ATOM 496 C C . ILE A 1 72 ? 1.740 4.450 -4.135 1.00 96.56 72 ILE A C 1
ATOM 498 O O . ILE A 1 72 ? 0.953 5.217 -3.580 1.00 96.56 72 ILE A O 1
ATOM 502 N N . GLY A 1 73 ? 1.392 3.203 -4.480 1.00 96.44 73 GLY A N 1
ATOM 503 C CA . GLY A 1 73 ? 0.052 2.665 -4.231 1.00 96.44 73 GLY A CA 1
ATOM 504 C C . GLY A 1 73 ?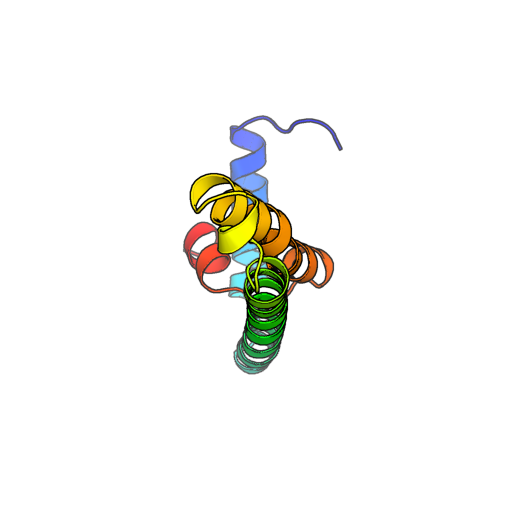 -0.289 2.586 -2.738 1.00 96.44 73 GLY A C 1
ATOM 505 O O . GLY A 1 73 ? -1.384 2.967 -2.328 1.00 96.44 73 GLY A O 1
ATOM 506 N N . LEU A 1 74 ? 0.667 2.163 -1.903 1.00 96.75 74 LEU A N 1
ATOM 507 C CA . LEU A 1 74 ? 0.496 2.096 -0.446 1.00 96.75 74 LEU A CA 1
ATOM 508 C C . LEU A 1 74 ? 0.412 3.489 0.189 1.00 96.75 74 LEU A C 1
ATOM 510 O O . LEU A 1 74 ? -0.416 3.712 1.069 1.00 96.75 74 LEU A O 1
ATOM 514 N N . ILE A 1 75 ? 1.222 4.441 -0.282 1.00 97.25 75 ILE A N 1
ATOM 515 C CA . ILE A 1 75 ? 1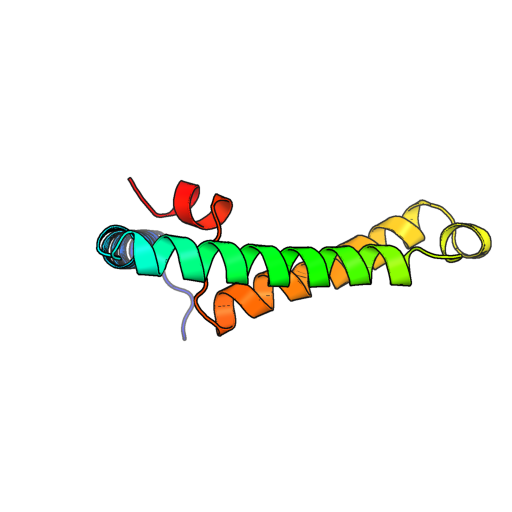.186 5.835 0.180 1.00 97.25 75 ILE A CA 1
ATOM 516 C C . ILE A 1 75 ? -0.190 6.447 -0.104 1.00 97.25 75 ILE A C 1
ATOM 518 O O . ILE A 1 75 ? -0.786 7.048 0.789 1.00 97.25 75 ILE A O 1
ATOM 522 N N . ALA A 1 76 ? -0.734 6.245 -1.308 1.00 97.12 76 ALA A N 1
ATOM 523 C CA . ALA A 1 76 ? -2.066 6.729 -1.662 1.00 97.12 76 ALA A CA 1
ATOM 524 C C . ALA A 1 76 ? -3.151 6.157 -0.735 1.00 97.12 76 ALA A C 1
ATOM 526 O O . ALA A 1 76 ? -4.003 6.909 -0.263 1.00 97.12 76 ALA A O 1
ATOM 527 N N . ILE A 1 77 ? -3.091 4.860 -0.408 1.00 97.38 77 ILE A N 1
ATOM 528 C CA . ILE A 1 77 ? -4.027 4.209 0.527 1.00 97.38 77 ILE A CA 1
ATOM 529 C C . ILE A 1 77 ? -3.975 4.850 1.915 1.00 97.38 77 ILE A C 1
ATOM 531 O O . ILE A 1 77 ? -5.025 5.132 2.488 1.00 97.38 77 ILE A O 1
ATOM 535 N N . VAL A 1 78 ? -2.776 5.111 2.445 1.00 94.81 78 VAL A N 1
ATOM 536 C CA . VAL A 1 78 ? -2.609 5.735 3.768 1.00 94.81 78 VAL A CA 1
ATOM 537 C C . VAL A 1 78 ? -3.136 7.170 3.775 1.00 94.81 78 VAL A C 1
ATOM 539 O O . VAL A 1 78 ? -3.852 7.545 4.699 1.00 94.81 78 VAL A O 1
ATOM 542 N N . LEU A 1 79 ? -2.832 7.960 2.740 1.00 96.38 79 LEU A N 1
ATOM 543 C CA . LEU A 1 79 ? -3.267 9.360 2.645 1.00 96.38 79 LEU A CA 1
ATOM 544 C C . LEU A 1 79 ? -4.784 9.507 2.480 1.00 96.38 79 LEU A C 1
ATOM 546 O O . LEU A 1 79 ? -5.378 10.441 3.009 1.00 96.38 79 LEU A O 1
ATOM 550 N N . THR A 1 80 ? -5.412 8.589 1.747 1.00 95.38 80 THR A N 1
ATOM 551 C CA . THR A 1 80 ? -6.862 8.606 1.482 1.00 95.38 80 THR A CA 1
ATOM 552 C C . THR A 1 80 ? -7.668 7.807 2.507 1.00 95.38 80 THR A C 1
ATOM 554 O O . THR A 1 80 ? -8.898 7.861 2.508 1.00 95.38 80 THR A O 1
ATOM 557 N N . GLY A 1 81 ? -6.991 7.071 3.393 1.00 93.25 81 GLY A N 1
ATOM 558 C CA . GLY A 1 81 ? -7.612 6.246 4.421 1.00 93.25 81 GLY A CA 1
ATOM 559 C C . GLY A 1 81 ? -8.433 5.087 3.858 1.00 93.25 81 GLY A C 1
ATOM 560 O O . GLY A 1 81 ? -9.461 4.751 4.444 1.00 93.25 81 GLY A O 1
ATOM 561 N N . MET A 1 82 ? -8.028 4.504 2.727 1.00 96.50 82 MET A N 1
ATOM 562 C CA . MET A 1 82 ? -8.722 3.357 2.129 1.00 96.50 82 MET A CA 1
ATOM 563 C C . MET A 1 82 ? -8.407 2.043 2.856 1.00 96.50 82 MET A C 1
ATOM 565 O O . MET A 1 82 ? -7.426 1.919 3.592 1.00 96.50 82 MET A O 1
ATOM 569 N N . GLU A 1 83 ? -9.264 1.043 2.655 1.00 95.50 83 GLU A N 1
ATOM 570 C CA . GLU A 1 83 ? -9.221 -0.221 3.391 1.00 95.50 83 GLU A CA 1
ATOM 571 C C . GLU A 1 83 ? -8.511 -1.293 2.570 1.00 95.50 83 GLU A C 1
ATOM 573 O O . GLU A 1 83 ? -9.060 -1.820 1.607 1.00 95.50 83 GLU A O 1
ATOM 578 N N . LEU A 1 84 ? -7.280 -1.624 2.963 1.00 96.12 84 LEU A N 1
ATOM 579 C CA . LEU A 1 84 ? -6.495 -2.692 2.352 1.00 96.12 84 LEU A CA 1
ATOM 580 C C . LEU A 1 84 ? -6.448 -3.911 3.276 1.00 96.12 84 LEU A C 1
ATOM 582 O O . LEU A 1 84 ? -6.114 -3.788 4.455 1.00 96.12 84 LEU A O 1
ATOM 586 N N . PHE A 1 85 ? -6.712 -5.098 2.723 1.00 93.94 85 PHE A N 1
ATOM 587 C CA . PHE A 1 85 ? -6.791 -6.347 3.489 1.00 93.94 85 PHE A CA 1
ATOM 588 C C . PHE A 1 85 ? -5.546 -6.625 4.342 1.00 93.94 85 PHE A C 1
ATOM 590 O O . PHE A 1 85 ? -5.678 -6.954 5.514 1.00 93.94 85 PHE A O 1
ATOM 597 N N . THR A 1 86 ? -4.340 -6.446 3.798 1.00 95.69 86 THR A N 1
ATOM 598 C CA . THR A 1 86 ? -3.092 -6.724 4.531 1.00 95.69 86 THR A CA 1
ATOM 599 C C . THR A 1 86 ? -2.893 -5.810 5.740 1.00 95.69 86 THR A C 1
ATOM 601 O O . THR A 1 86 ? -2.398 -6.260 6.768 1.00 95.69 86 THR A O 1
ATOM 604 N N . GLY A 1 87 ? -3.315 -4.544 5.653 1.00 94.00 87 GLY A N 1
ATOM 605 C CA . GLY A 1 87 ? -3.309 -3.625 6.794 1.00 94.00 87 GLY A CA 1
ATOM 606 C C . GLY A 1 87 ? -4.399 -3.960 7.811 1.00 94.00 87 GLY A C 1
ATOM 607 O O . GLY A 1 87 ? -4.194 -3.839 9.014 1.00 94.00 87 GLY A O 1
ATOM 608 N N . ASN A 1 88 ? -5.544 -4.441 7.337 1.00 93.94 88 ASN A N 1
ATOM 609 C CA . ASN A 1 88 ? -6.649 -4.847 8.195 1.00 93.94 88 ASN A CA 1
ATOM 610 C C . ASN A 1 88 ? -6.326 -6.127 8.973 1.00 93.94 88 ASN A C 1
ATOM 612 O O . ASN A 1 88 ? -6.562 -6.155 10.173 1.00 93.94 88 ASN A O 1
ATOM 616 N N . ALA A 1 89 ? -5.679 -7.112 8.346 1.00 94.00 89 ALA A N 1
ATOM 617 C CA . ALA A 1 89 ? -5.176 -8.318 9.010 1.00 94.00 89 ALA A CA 1
ATOM 618 C C . ALA A 1 89 ? -4.120 -8.027 10.097 1.00 94.00 89 ALA A C 1
ATOM 620 O O . ALA A 1 89 ? -3.885 -8.863 10.962 1.00 94.00 89 ALA A O 1
ATOM 621 N N . MET A 1 90 ? -3.475 -6.856 10.052 1.00 93.25 90 MET A N 1
ATOM 622 C CA . MET A 1 90 ? -2.530 -6.411 11.080 1.00 93.25 90 MET A CA 1
ATOM 623 C C . MET A 1 90 ? -3.215 -5.689 12.253 1.00 93.25 90 MET A C 1
ATOM 625 O O . MET A 1 90 ? -2.695 -5.721 13.366 1.00 93.25 90 MET A O 1
ATOM 629 N N . LEU A 1 91 ? -4.319 -4.974 12.004 1.00 93.25 91 LEU A N 1
ATOM 630 C CA . LEU A 1 91 ? -4.893 -4.010 12.956 1.00 93.25 91 LEU A CA 1
ATOM 631 C C . LEU A 1 91 ? -6.220 -4.446 13.577 1.00 93.25 91 LEU A C 1
ATOM 633 O O . LEU A 1 91 ? -6.535 -4.017 14.686 1.00 93.25 91 LEU A O 1
ATOM 637 N N . LEU A 1 92 ? -7.029 -5.212 12.851 1.00 87.25 92 LEU A N 1
ATOM 638 C CA . LEU A 1 92 ? -8.291 -5.740 13.358 1.00 87.25 92 LEU A CA 1
ATOM 639 C C . LEU A 1 92 ? -8.032 -7.000 14.196 1.00 87.25 92 LEU A C 1
ATOM 641 O O . LEU A 1 92 ? -7.049 -7.694 13.932 1.00 87.25 92 LEU A O 1
ATOM 645 N N . PRO A 1 93 ? -8.878 -7.286 15.203 1.00 68.06 93 PRO A N 1
ATOM 646 C CA . PRO A 1 93 ? -8.948 -8.632 15.756 1.00 68.06 93 PRO A CA 1
ATOM 647 C C . 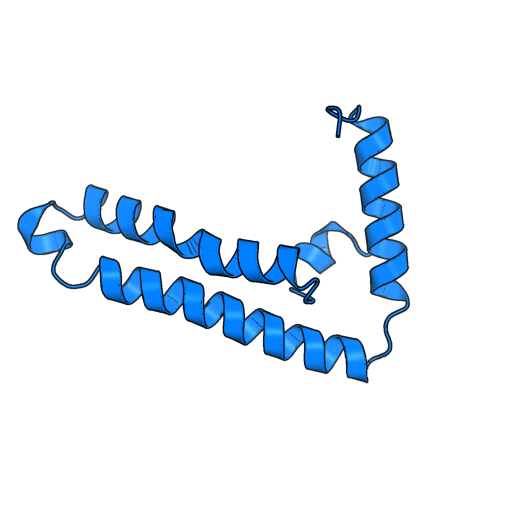PRO A 1 93 ? -9.393 -9.644 14.691 1.00 68.06 93 PRO A C 1
ATOM 649 O O . PRO A 1 93 ? -10.178 -9.256 13.791 1.00 68.06 93 PRO A O 1
#